Protein AF-A0A2E4CTV8-F1 (afdb_monomer_l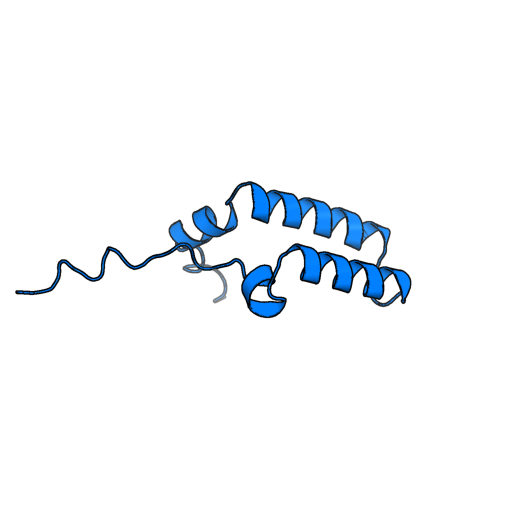ite)

Sequence (76 aa):
MLARVSRLEVGDRPSPFVAAYGSFEAFTAWCEADMEAGRLDRADGRSILAALARWERDGAWGAWRRAGNWQSGHNR

Foldseek 3Di:
DPPPPPVPPVPPDADPCCVVQVDLVSVLVVLVVCCVVVVDPPVVSVVVNVVVVCCRVVCVVVVCVVVVPPPDDPDD

Secondary structure (DSSP, 8-state):
--TTSTTS----PPPHHHHHHSSHHHHHHHHHHHHHTTSS-HHHHHHHHHHHHHHHHTTHHHHHHHTT--SS----

Radius of gyration: 16.9 Å; chains: 1; bounding box: 38×28×51 Å

pLDDT: mean 79.3, std 18.6, range [43.81, 97.19]

Structure (mmCIF, N/CA/C/O backbone):
data_AF-A0A2E4CTV8-F1
#
_entry.id   AF-A0A2E4CTV8-F1
#
loop_
_atom_site.group_PDB
_atom_site.id
_atom_site.type_symbol
_atom_site.label_atom_id
_atom_site.label_alt_id
_atom_site.label_comp_id
_atom_site.label_asym_id
_atom_site.label_entity_id
_atom_site.label_seq_id
_atom_site.pdbx_PDB_ins_code
_atom_site.Cartn_x
_atom_site.Cartn_y
_atom_site.Cartn_z
_atom_site.occupancy
_atom_site.B_iso_or_equiv
_atom_site.auth_seq_id
_atom_site.auth_comp_id
_atom_site.auth_asym_id
_atom_site.auth_atom_id
_atom_site.pdbx_PDB_model_num
ATOM 1 N N . MET A 1 1 ? 17.049 -20.938 -36.651 1.00 45.91 1 MET A N 1
ATOM 2 C CA . MET A 1 1 ? 17.176 -19.464 -36.590 1.00 45.91 1 MET A CA 1
ATOM 3 C C . MET A 1 1 ? 15.884 -18.868 -36.025 1.00 45.91 1 MET A C 1
ATOM 5 O O . MET A 1 1 ? 15.020 -18.509 -36.802 1.00 45.91 1 MET A O 1
ATOM 9 N N . LEU A 1 2 ? 15.718 -18.805 -34.694 1.00 51.31 2 LEU A N 1
ATOM 10 C CA . LEU A 1 2 ? 14.543 -18.192 -34.032 1.00 51.31 2 LEU A CA 1
ATOM 11 C C . LEU A 1 2 ? 14.900 -17.540 -32.673 1.00 51.31 2 LEU A C 1
ATOM 13 O O . LEU A 1 2 ? 14.120 -17.551 -31.734 1.00 51.31 2 LEU A O 1
ATOM 17 N N . ALA A 1 3 ? 16.083 -16.931 -32.545 1.00 52.72 3 ALA A N 1
ATOM 18 C CA . ALA A 1 3 ? 16.488 -16.241 -31.308 1.00 52.72 3 ALA A CA 1
ATOM 19 C C . ALA A 1 3 ? 15.947 -14.795 -31.186 1.00 52.72 3 ALA A C 1
ATOM 21 O O . ALA A 1 3 ? 16.289 -14.079 -30.250 1.00 52.72 3 ALA A O 1
ATOM 22 N N . ARG A 1 4 ? 15.137 -14.326 -32.149 1.00 50.41 4 ARG A N 1
ATOM 23 C CA . ARG A 1 4 ? 14.729 -12.909 -32.265 1.00 50.41 4 ARG A CA 1
ATOM 24 C C . ARG A 1 4 ? 13.294 -12.617 -31.811 1.00 50.41 4 ARG A C 1
ATOM 26 O O . ARG A 1 4 ? 12.862 -11.483 -31.961 1.00 50.41 4 ARG A O 1
ATOM 33 N N . VAL A 1 5 ? 12.578 -13.594 -31.246 1.00 49.62 5 VAL A N 1
ATOM 34 C CA . VAL A 1 5 ? 11.186 -13.404 -30.779 1.00 49.62 5 VAL A CA 1
ATOM 35 C C . VAL A 1 5 ? 11.081 -13.262 -29.253 1.00 49.62 5 VAL A C 1
ATOM 37 O O . VAL A 1 5 ? 10.166 -12.615 -28.764 1.00 49.62 5 VAL A O 1
ATOM 40 N N . SER A 1 6 ? 12.065 -13.714 -28.470 1.00 43.81 6 SER A N 1
ATOM 41 C CA . SER A 1 6 ? 11.989 -13.652 -26.996 1.00 43.81 6 SER A CA 1
ATOM 42 C C . SER A 1 6 ? 12.164 -12.251 -26.389 1.00 43.81 6 SER A C 1
ATOM 44 O O . SER A 1 6 ? 12.058 -12.095 -25.177 1.00 43.81 6 SER A O 1
ATOM 46 N N . ARG A 1 7 ? 12.456 -11.218 -27.195 1.00 48.59 7 ARG A N 1
ATOM 47 C CA . ARG A 1 7 ? 12.672 -9.841 -26.706 1.00 48.59 7 ARG A CA 1
ATOM 48 C C . ARG A 1 7 ? 11.391 -9.002 -26.637 1.00 48.59 7 ARG A C 1
ATOM 50 O O . ARG A 1 7 ? 11.426 -7.919 -26.067 1.00 48.59 7 ARG A O 1
ATOM 57 N N . LEU A 1 8 ? 10.283 -9.487 -27.195 1.00 47.00 8 LEU A N 1
ATOM 58 C CA . LEU A 1 8 ? 9.036 -8.721 -27.303 1.00 47.00 8 LEU A CA 1
ATOM 59 C C . LEU A 1 8 ? 8.013 -9.006 -26.192 1.00 47.00 8 LEU A C 1
ATOM 61 O O . LEU A 1 8 ? 7.011 -8.309 -26.125 1.00 47.00 8 LEU A O 1
ATOM 65 N N . GLU A 1 9 ? 8.281 -9.940 -25.274 1.00 48.69 9 GLU A N 1
ATOM 66 C CA . GLU A 1 9 ? 7.333 -10.303 -24.203 1.00 48.69 9 GLU A CA 1
ATOM 67 C C . GLU A 1 9 ? 7.800 -9.946 -22.788 1.00 48.69 9 GLU A C 1
ATOM 69 O O . GLU A 1 9 ? 7.323 -10.506 -21.801 1.00 48.69 9 GLU A O 1
ATOM 74 N N . VAL A 1 10 ? 8.671 -8.945 -22.631 1.00 53.56 10 VAL A N 1
ATOM 75 C CA . VAL A 1 10 ? 8.703 -8.218 -21.348 1.00 53.56 10 VAL A CA 1
ATOM 76 C C . VAL A 1 10 ? 7.565 -7.196 -21.372 1.00 53.56 10 VAL A C 1
ATOM 78 O O . VAL A 1 10 ? 7.788 -5.991 -21.274 1.00 53.56 10 VAL A O 1
ATOM 81 N N . GLY A 1 11 ? 6.337 -7.695 -21.556 1.00 54.12 11 GLY A N 1
ATOM 82 C CA . GLY A 1 11 ? 5.124 -6.932 -21.301 1.00 54.12 11 GLY A CA 1
ATOM 83 C C . GLY A 1 11 ? 5.200 -6.374 -19.886 1.00 54.12 11 GLY A C 1
ATOM 84 O O . GLY A 1 11 ? 5.855 -6.962 -19.015 1.00 54.12 11 GLY A O 1
ATOM 85 N N . ASP A 1 12 ? 4.623 -5.197 -19.671 1.00 65.25 12 ASP A N 1
ATOM 86 C CA . ASP A 1 12 ? 4.750 -4.526 -18.391 1.00 65.25 12 ASP A CA 1
ATOM 87 C C . ASP A 1 12 ? 4.077 -5.365 -17.301 1.00 65.25 12 ASP A C 1
ATOM 89 O O . ASP A 1 12 ? 2.856 -5.397 -17.179 1.00 65.25 12 ASP A O 1
ATOM 93 N N . ARG A 1 13 ? 4.875 -6.160 -16.576 1.00 72.00 13 ARG A N 1
ATOM 94 C CA . ARG A 1 13 ? 4.342 -7.026 -15.530 1.00 72.00 13 ARG A CA 1
ATOM 95 C C . ARG A 1 13 ? 3.741 -6.138 -14.447 1.00 72.00 13 ARG A C 1
ATOM 97 O O . ARG A 1 13 ? 4.419 -5.186 -14.037 1.00 72.00 13 ARG A O 1
ATOM 104 N N . PRO A 1 14 ? 2.536 -6.476 -13.961 1.00 80.62 14 PRO A N 1
ATOM 105 C CA . PRO A 1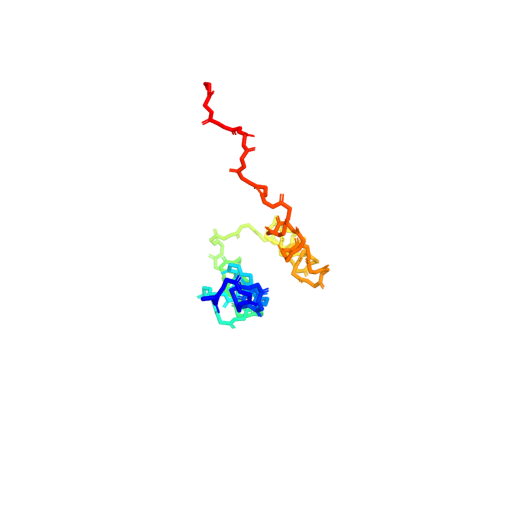 14 ? 1.878 -5.711 -12.913 1.00 80.62 14 PRO A CA 1
ATOM 106 C C . PRO A 1 14 ? 2.793 -5.573 -11.693 1.00 80.62 14 PRO A C 1
ATOM 108 O O . PRO A 1 14 ? 3.684 -6.402 -11.464 1.00 80.62 14 PRO A O 1
ATOM 111 N N . SER A 1 15 ? 2.597 -4.505 -10.924 1.00 86.69 15 SER A N 1
ATOM 112 C CA . SER A 1 15 ? 3.236 -4.369 -9.618 1.00 86.69 15 SER A CA 1
ATOM 113 C C . SER A 1 15 ? 2.845 -5.532 -8.702 1.00 86.69 15 SER A C 1
ATOM 115 O O . SER A 1 15 ? 1.819 -6.183 -8.930 1.00 86.69 15 SER A O 1
ATOM 117 N N . PRO A 1 16 ? 3.625 -5.814 -7.644 1.00 89.62 16 PRO A N 1
ATOM 118 C CA . PRO A 1 16 ? 3.269 -6.853 -6.681 1.00 89.62 16 PRO A CA 1
ATOM 119 C C . PRO A 1 16 ? 1.883 -6.629 -6.058 1.00 89.62 16 PRO A C 1
ATOM 121 O O . PRO A 1 16 ? 1.168 -7.591 -5.793 1.00 89.62 16 PRO A O 1
A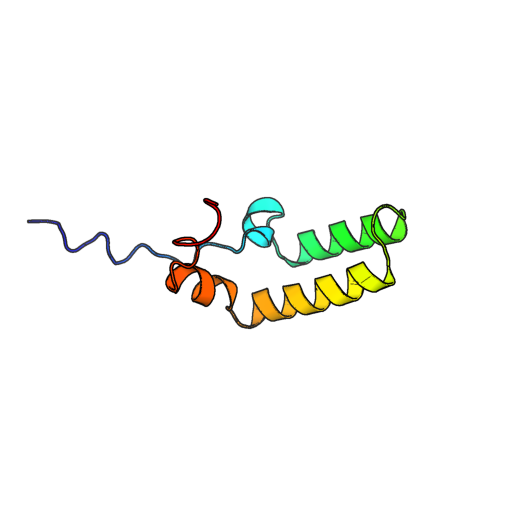TOM 124 N N . PHE A 1 17 ? 1.483 -5.367 -5.882 1.00 93.31 17 PHE A N 1
ATOM 125 C CA . PHE A 1 17 ? 0.170 -4.993 -5.361 1.00 93.31 17 PHE A CA 1
ATOM 126 C C . PHE A 1 17 ? -0.944 -5.375 -6.333 1.00 93.31 17 PHE A C 1
ATOM 128 O O . PHE A 1 17 ? -1.866 -6.092 -5.959 1.00 93.31 17 PHE A O 1
ATOM 135 N N . VAL A 1 18 ? -0.824 -4.978 -7.602 1.00 91.69 18 VAL A N 1
ATOM 136 C CA . VAL A 1 18 ? -1.806 -5.336 -8.636 1.00 91.69 18 VAL A CA 1
ATOM 137 C C . VAL A 1 18 ? -1.858 -6.853 -8.839 1.00 91.69 18 VAL A C 1
ATOM 139 O O . VAL A 1 18 ? -2.937 -7.412 -8.997 1.00 91.69 18 VAL A O 1
ATOM 142 N N . ALA A 1 19 ? -0.717 -7.543 -8.775 1.00 90.81 19 ALA A N 1
ATOM 143 C CA . ALA A 1 19 ? -0.664 -8.997 -8.908 1.00 90.81 19 ALA A CA 1
ATOM 144 C C . ALA A 1 19 ? -1.368 -9.739 -7.756 1.00 90.81 19 ALA A C 1
ATOM 146 O O . ALA A 1 19 ? -2.010 -10.757 -8.001 1.00 90.81 19 ALA A O 1
ATOM 147 N N . ALA A 1 20 ? -1.250 -9.251 -6.517 1.00 94.50 20 ALA A N 1
ATOM 148 C CA . ALA A 1 20 ? -1.819 -9.910 -5.339 1.00 94.50 20 ALA A CA 1
ATOM 149 C C . ALA A 1 20 ? -3.277 -9.508 -5.052 1.00 94.50 20 ALA A C 1
ATOM 151 O O . ALA A 1 20 ? -4.061 -10.343 -4.608 1.00 94.50 20 ALA A O 1
ATOM 152 N N . TYR A 1 21 ? -3.645 -8.252 -5.315 1.00 93.31 21 TYR A N 1
ATOM 153 C CA . TYR A 1 21 ? -4.949 -7.682 -4.949 1.00 93.31 21 TYR A CA 1
ATOM 154 C C . TYR A 1 21 ? -5.850 -7.404 -6.163 1.00 93.31 21 TYR A C 1
ATOM 156 O O . TYR A 1 21 ? -6.975 -6.941 -6.008 1.00 93.31 21 TYR A O 1
ATOM 164 N N . GLY A 1 22 ? -5.371 -7.658 -7.383 1.00 93.31 22 GLY A N 1
ATOM 165 C CA . GLY A 1 22 ? -6.084 -7.384 -8.636 1.00 93.31 22 GLY A CA 1
ATOM 166 C C . GLY A 1 22 ? -6.000 -5.923 -9.089 1.00 93.31 22 GLY A C 1
ATOM 167 O O . GLY A 1 22 ? -5.990 -5.653 -10.288 1.00 93.31 22 GLY A O 1
ATOM 168 N N . SER A 1 23 ? -5.879 -4.976 -8.157 1.00 93.88 23 SER A N 1
ATOM 169 C CA . SER A 1 23 ? -5.593 -3.569 -8.442 1.00 93.88 23 SER A CA 1
ATOM 170 C C . SER A 1 23 ? -4.868 -2.901 -7.272 1.00 93.88 23 SER A C 1
ATOM 172 O O . SER A 1 23 ? -4.914 -3.374 -6.135 1.00 93.88 23 SER A O 1
ATOM 174 N N . PHE A 1 24 ? -4.202 -1.774 -7.542 1.00 93.75 24 PHE A N 1
ATOM 175 C CA . PHE A 1 24 ? -3.596 -0.971 -6.479 1.00 93.75 24 PHE A CA 1
ATOM 176 C C . PHE A 1 24 ? -4.664 -0.364 -5.552 1.00 93.75 24 PHE A C 1
ATOM 178 O O . PHE A 1 24 ? -4.462 -0.302 -4.347 1.00 93.75 24 PHE A O 1
ATOM 185 N N . GLU A 1 25 ? -5.831 0.003 -6.087 1.00 95.62 25 GLU A N 1
ATOM 186 C CA . GLU A 1 25 ? -6.968 0.510 -5.305 1.00 95.62 25 GLU A CA 1
ATOM 187 C C . GLU A 1 25 ? -7.531 -0.541 -4.334 1.00 95.62 25 GLU A C 1
ATOM 189 O O . GLU A 1 25 ? -7.827 -0.238 -3.179 1.00 95.62 25 GLU A O 1
ATOM 194 N N . ALA A 1 26 ? -7.626 -1.803 -4.763 1.00 96.31 26 ALA A N 1
ATOM 195 C CA . ALA A 1 26 ? -8.056 -2.892 -3.890 1.00 96.31 26 ALA A CA 1
ATOM 196 C C . ALA A 1 26 ? -7.065 -3.108 -2.736 1.00 96.31 26 ALA A C 1
ATOM 198 O O . ALA A 1 26 ? -7.472 -3.332 -1.596 1.00 96.31 26 ALA A O 1
ATOM 199 N N . PHE A 1 27 ? -5.764 -2.978 -3.015 1.00 96.50 27 PHE A N 1
ATOM 200 C CA . PHE A 1 27 ? -4.729 -2.987 -1.985 1.00 96.50 27 PHE A CA 1
ATOM 201 C C . PHE A 1 27 ? -4.883 -1.812 -1.004 1.00 96.50 27 PHE A C 1
ATOM 203 O O . PHE A 1 27 ? -4.856 -2.032 0.208 1.00 96.50 27 PHE A O 1
ATOM 210 N N . THR A 1 28 ? -5.098 -0.581 -1.489 1.00 96.56 28 THR A N 1
ATOM 211 C CA . THR A 1 28 ? -5.268 0.578 -0.596 1.00 96.56 28 THR A CA 1
ATOM 212 C C . THR A 1 28 ? -6.513 0.453 0.276 1.00 96.56 28 THR A C 1
ATOM 214 O O . THR A 1 28 ? -6.430 0.710 1.473 1.00 96.56 28 THR A O 1
ATOM 217 N N . ALA A 1 29 ? -7.632 -0.015 -0.282 1.00 96.69 29 ALA A N 1
ATOM 218 C CA . ALA A 1 29 ? -8.867 -0.236 0.470 1.00 96.69 29 ALA A CA 1
ATOM 219 C C . ALA A 1 29 ? -8.692 -1.296 1.572 1.00 96.69 29 ALA A C 1
ATOM 221 O O . ALA A 1 29 ? -9.191 -1.129 2.686 1.00 96.69 29 ALA A O 1
ATOM 222 N N . TRP A 1 30 ? -7.940 -2.367 1.292 1.00 97.19 30 TRP A N 1
ATOM 223 C CA . TRP A 1 30 ? -7.592 -3.367 2.302 1.00 97.19 30 TRP A CA 1
ATOM 224 C C . TRP A 1 30 ? -6.742 -2.765 3.432 1.00 97.19 30 TRP A C 1
ATOM 226 O O . TRP A 1 30 ? -7.061 -2.957 4.606 1.00 97.19 30 TRP A O 1
ATOM 236 N N . CYS A 1 31 ? -5.713 -1.975 3.105 1.00 96.44 31 CYS A N 1
ATOM 237 C CA . CYS A 1 31 ? -4.905 -1.290 4.117 1.00 96.44 31 CYS A CA 1
ATOM 238 C C . CYS A 1 31 ? -5.724 -0.296 4.949 1.00 96.44 31 CYS A C 1
ATOM 240 O O . CYS A 1 31 ? -5.517 -0.197 6.156 1.00 96.44 31 CYS A O 1
ATOM 242 N N . GLU A 1 32 ? -6.650 0.437 4.331 1.00 95.81 32 GLU A N 1
ATOM 243 C CA . GLU A 1 32 ? -7.549 1.350 5.041 1.00 95.81 32 GLU A CA 1
ATOM 244 C C . GLU A 1 32 ? -8.445 0.610 6.032 1.00 95.81 32 GLU A C 1
ATOM 246 O O . GLU A 1 32 ? -8.532 1.020 7.190 1.00 95.81 32 GLU A O 1
ATOM 251 N N . ALA A 1 33 ? -9.027 -0.522 5.633 1.00 96.62 33 ALA A N 1
ATOM 252 C CA . ALA A 1 33 ? -9.810 -1.360 6.537 1.00 96.62 33 ALA A CA 1
ATOM 253 C C . ALA A 1 33 ? -8.973 -1.880 7.722 1.00 96.62 33 ALA A C 1
ATOM 255 O O . ALA A 1 33 ? -9.449 -1.900 8.858 1.00 96.62 33 ALA A O 1
ATOM 256 N N . ASP A 1 34 ? -7.717 -2.259 7.484 1.00 96.25 34 ASP A N 1
ATOM 257 C CA . ASP A 1 34 ? -6.805 -2.723 8.532 1.00 96.25 34 ASP A CA 1
ATOM 258 C C . ASP A 1 34 ? -6.329 -1.592 9.462 1.00 96.25 34 ASP A C 1
ATOM 260 O O . ASP A 1 34 ? -6.153 -1.826 10.661 1.00 96.25 34 ASP A O 1
ATOM 264 N N . MET A 1 35 ? -6.189 -0.362 8.956 1.00 97.12 35 MET A N 1
ATOM 265 C CA . MET A 1 35 ? -5.947 0.831 9.780 1.00 97.12 35 MET A CA 1
ATOM 266 C C . MET A 1 35 ? -7.163 1.184 10.644 1.00 97.12 35 MET A C 1
ATOM 268 O O . MET A 1 35 ? -7.015 1.516 11.820 1.00 97.12 35 MET A O 1
ATOM 272 N N . GLU A 1 36 ? -8.375 1.103 10.091 1.00 95.38 36 GLU A N 1
ATOM 273 C CA . GLU A 1 36 ? -9.611 1.322 10.855 1.00 95.38 36 GLU A CA 1
ATOM 274 C C . GLU A 1 36 ? -9.815 0.237 11.925 1.00 95.38 36 GLU A C 1
ATOM 276 O O . GLU A 1 36 ? -10.257 0.533 13.033 1.00 95.38 36 GLU A O 1
ATOM 281 N N . ALA A 1 37 ? -9.408 -1.003 11.642 1.00 95.94 37 ALA A N 1
ATOM 282 C CA . ALA A 1 37 ? -9.423 -2.104 12.605 1.00 95.94 37 ALA A CA 1
ATOM 283 C C . ALA A 1 37 ? -8.272 -2.064 13.632 1.00 95.94 37 ALA A C 1
ATOM 285 O O . ALA A 1 37 ? -8.200 -2.944 14.491 1.00 95.94 37 ALA A O 1
ATOM 286 N N . GLY A 1 38 ? -7.356 -1.092 13.537 1.00 95.44 38 GLY A N 1
ATOM 287 C CA . GLY A 1 38 ? -6.203 -0.953 14.432 1.00 95.44 38 GLY A CA 1
ATOM 288 C C . GLY A 1 38 ? -5.123 -2.029 14.264 1.00 95.44 38 GLY A C 1
ATOM 289 O O . GLY A 1 38 ? -4.283 -2.186 15.147 1.00 95.44 38 GLY A O 1
ATOM 290 N N . ARG A 1 39 ? -5.138 -2.785 13.156 1.00 95.12 39 ARG A N 1
ATOM 291 C CA . ARG A 1 39 ? -4.087 -3.761 12.808 1.00 95.12 39 ARG A CA 1
ATOM 292 C C . ARG A 1 39 ? -2.863 -3.096 12.190 1.00 95.12 39 ARG A C 1
ATOM 294 O O . ARG A 1 39 ? -1.753 -3.601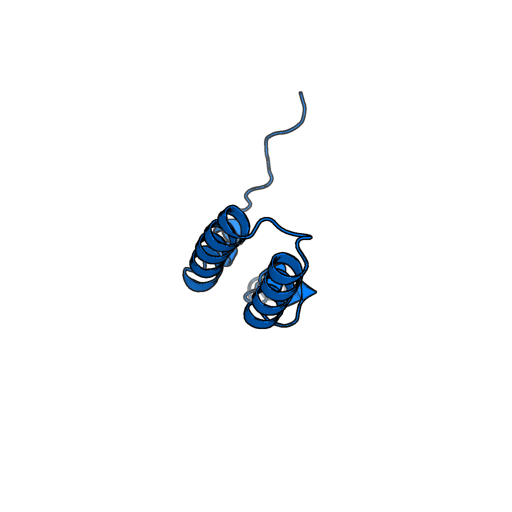 12.334 1.00 95.12 39 ARG A O 1
ATOM 301 N N . LEU A 1 40 ? -3.076 -1.972 11.511 1.00 94.38 40 LEU A N 1
ATOM 302 C CA . LEU A 1 40 ? -2.031 -1.107 10.979 1.00 94.38 40 LEU A CA 1
ATOM 303 C C . LEU A 1 40 ? -2.086 0.249 11.679 1.00 94.38 40 LEU A C 1
ATOM 305 O O . LEU A 1 40 ? -3.167 0.746 11.997 1.00 94.38 40 LEU A O 1
ATOM 309 N N . ASP A 1 41 ? -0.922 0.861 11.888 1.00 95.69 41 ASP A N 1
ATOM 310 C CA . ASP A 1 41 ? -0.873 2.233 12.381 1.00 95.69 41 ASP A CA 1
ATOM 311 C C . ASP A 1 41 ? -1.457 3.197 11.339 1.00 95.69 41 ASP A C 1
ATOM 313 O O . ASP A 1 41 ? -1.156 3.116 10.144 1.00 95.69 41 ASP A O 1
ATOM 317 N N . ARG A 1 42 ? -2.305 4.123 11.794 1.00 92.50 42 ARG A N 1
ATOM 318 C CA . ARG A 1 42 ? -3.025 5.046 10.909 1.00 92.50 42 ARG A CA 1
ATOM 319 C C . ARG A 1 42 ? -2.125 6.157 10.364 1.00 92.50 42 ARG A C 1
ATOM 321 O O . ARG A 1 42 ? -2.336 6.601 9.233 1.00 92.50 42 ARG A O 1
ATOM 328 N N . ALA A 1 43 ? -1.181 6.654 11.159 1.00 87.88 43 ALA A N 1
ATOM 329 C CA . ALA A 1 43 ? -0.316 7.761 10.762 1.00 87.88 43 ALA A CA 1
ATOM 330 C C . ALA A 1 43 ? 0.755 7.274 9.779 1.00 87.88 43 ALA A C 1
ATOM 332 O O . ALA A 1 43 ? 0.854 7.788 8.658 1.00 87.88 43 ALA A O 1
ATOM 333 N N . ASP A 1 44 ? 1.474 6.220 10.155 1.00 91.44 44 ASP A N 1
ATOM 334 C CA . ASP A 1 44 ? 2.506 5.604 9.330 1.00 91.44 44 ASP A CA 1
ATOM 335 C C . ASP A 1 44 ? 1.886 4.958 8.090 1.00 91.44 44 ASP A C 1
ATOM 337 O O . ASP A 1 44 ? 2.355 5.202 6.975 1.00 91.44 44 ASP A O 1
ATOM 341 N N . GLY A 1 45 ? 0.773 4.233 8.246 1.00 91.81 45 GLY A N 1
ATOM 342 C CA . GLY A 1 45 ? 0.070 3.580 7.142 1.00 91.81 45 GLY A CA 1
ATOM 343 C C . GLY A 1 45 ? -0.324 4.551 6.027 1.00 91.81 45 GLY A C 1
ATOM 344 O O . GLY A 1 45 ? -0.072 4.273 4.853 1.00 91.81 45 GLY A O 1
ATOM 345 N N . ARG A 1 46 ? -0.836 5.744 6.364 1.00 94.06 46 ARG A N 1
ATOM 346 C CA . ARG A 1 46 ? -1.156 6.782 5.363 1.00 94.06 46 ARG A CA 1
ATOM 347 C C . ARG A 1 46 ? 0.079 7.296 4.627 1.00 94.06 46 ARG A C 1
ATOM 349 O O . ARG A 1 46 ? 0.025 7.487 3.412 1.00 94.06 46 ARG A O 1
ATOM 356 N N . SER A 1 47 ? 1.183 7.520 5.340 1.00 94.56 47 SER A N 1
ATOM 357 C CA . SER A 1 47 ? 2.425 8.002 4.722 1.00 94.56 47 SER A CA 1
ATOM 358 C C . SER A 1 47 ? 3.031 6.966 3.765 1.00 94.56 47 SER A C 1
ATOM 360 O O . SER A 1 47 ? 3.435 7.308 2.650 1.00 94.56 47 SER A O 1
ATOM 362 N N . ILE A 1 48 ? 2.999 5.688 4.153 1.00 94.31 48 ILE A N 1
ATOM 363 C CA . ILE A 1 48 ? 3.468 4.564 3.340 1.00 94.31 48 ILE A CA 1
ATOM 364 C C . ILE A 1 48 ? 2.586 4.405 2.102 1.00 94.31 48 ILE A C 1
ATOM 366 O O . ILE A 1 48 ? 3.111 4.325 0.992 1.00 94.31 48 ILE A O 1
ATOM 370 N N . LEU A 1 49 ? 1.257 4.428 2.255 1.00 95.56 49 LEU A N 1
ATOM 371 C CA . LEU A 1 49 ? 0.332 4.340 1.121 1.00 95.56 49 LEU A CA 1
ATOM 372 C C . LEU A 1 49 ? 0.547 5.472 0.113 1.00 95.56 49 LEU A C 1
ATOM 374 O O . LEU A 1 49 ? 0.570 5.216 -1.090 1.00 95.56 49 LEU A O 1
ATOM 378 N N . ALA A 1 50 ? 0.783 6.702 0.575 1.00 93.94 50 ALA A N 1
ATOM 379 C CA . ALA A 1 50 ? 1.087 7.825 -0.311 1.00 93.94 50 ALA A CA 1
ATOM 380 C C . ALA A 1 50 ? 2.395 7.613 -1.099 1.00 93.94 50 ALA A C 1
ATOM 382 O O . ALA A 1 50 ? 2.457 7.899 -2.299 1.00 93.94 50 ALA A O 1
ATOM 383 N N . ALA A 1 51 ? 3.435 7.079 -0.450 1.00 93.31 51 ALA A N 1
ATOM 384 C CA . ALA A 1 51 ? 4.701 6.757 -1.105 1.00 93.31 51 ALA A CA 1
ATOM 385 C C . ALA A 1 51 ? 4.544 5.631 -2.141 1.00 93.31 51 ALA A C 1
ATOM 387 O O . ALA A 1 51 ? 5.053 5.746 -3.258 1.00 93.31 51 ALA A O 1
ATOM 388 N N . LEU A 1 52 ? 3.795 4.577 -1.803 1.00 93.69 52 LEU A N 1
ATOM 389 C CA . LEU A 1 52 ? 3.511 3.460 -2.705 1.00 93.69 52 LEU A CA 1
ATOM 390 C C . LEU A 1 52 ? 2.649 3.887 -3.896 1.00 93.69 52 LEU A C 1
ATOM 392 O O . LEU A 1 52 ? 2.942 3.501 -5.022 1.00 93.69 52 LEU A O 1
ATOM 396 N N . ALA A 1 53 ? 1.646 4.741 -3.680 1.00 92.56 53 ALA A N 1
ATOM 397 C CA . ALA A 1 53 ? 0.806 5.269 -4.753 1.00 92.56 53 ALA A CA 1
ATOM 398 C C . ALA A 1 53 ? 1.628 6.085 -5.758 1.00 92.56 53 ALA A C 1
ATOM 400 O O . A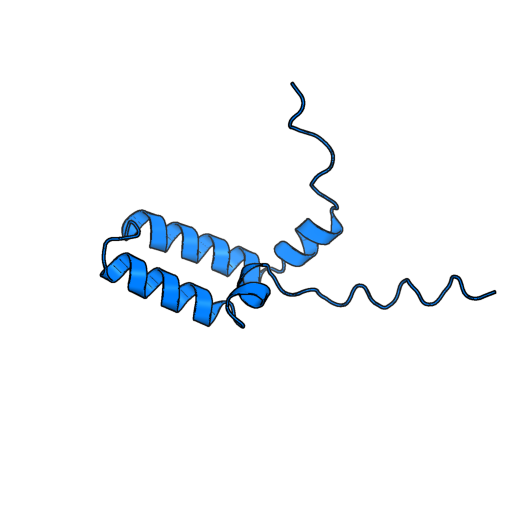LA A 1 53 ? 1.449 5.975 -6.972 1.00 92.56 53 ALA A O 1
ATOM 401 N N . ARG A 1 54 ? 2.576 6.884 -5.255 1.00 91.25 54 ARG A N 1
ATOM 402 C CA . ARG A 1 54 ? 3.531 7.600 -6.102 1.00 91.25 54 ARG A CA 1
ATOM 403 C C . ARG A 1 54 ? 4.437 6.632 -6.863 1.00 91.25 54 ARG A C 1
ATOM 405 O O . ARG A 1 54 ? 4.639 6.815 -8.057 1.00 91.25 54 ARG A O 1
ATOM 412 N N . TRP A 1 55 ? 4.960 5.609 -6.194 1.00 88.75 55 TRP A N 1
ATOM 413 C CA . TRP A 1 55 ? 5.804 4.592 -6.823 1.00 88.75 55 TRP A CA 1
ATOM 414 C C . TRP A 1 55 ? 5.081 3.836 -7.950 1.00 88.75 55 TRP A C 1
ATOM 416 O O . TRP A 1 55 ? 5.671 3.615 -9.012 1.00 88.75 55 TRP A O 1
ATOM 426 N N . GLU A 1 56 ? 3.802 3.513 -7.746 1.00 88.88 56 GLU A N 1
ATOM 427 C CA . GLU A 1 56 ? 2.940 2.866 -8.738 1.00 88.88 56 GLU A CA 1
ATOM 428 C C . GLU A 1 56 ? 2.691 3.779 -9.945 1.00 88.88 56 GLU A C 1
ATOM 430 O O . GLU A 1 56 ? 2.943 3.396 -11.089 1.00 88.88 56 GLU A O 1
ATOM 435 N N . ARG A 1 57 ? 2.258 5.022 -9.694 1.00 87.69 57 ARG A N 1
ATOM 436 C CA . ARG A 1 57 ? 1.929 5.999 -10.743 1.00 87.69 57 ARG A CA 1
ATOM 437 C C . ARG A 1 57 ? 3.142 6.400 -11.574 1.00 87.69 57 ARG A C 1
ATOM 439 O O . ARG A 1 57 ? 3.041 6.517 -12.791 1.00 87.69 57 ARG A O 1
ATOM 446 N N . ASP A 1 58 ? 4.281 6.632 -10.929 1.00 86.31 58 ASP A N 1
ATOM 447 C CA . ASP A 1 58 ? 5.484 7.126 -11.601 1.00 86.31 58 ASP A CA 1
ATOM 448 C C . ASP A 1 58 ? 6.157 6.015 -12.450 1.00 86.31 58 ASP A C 1
ATOM 450 O O . ASP A 1 58 ? 7.201 6.240 -13.064 1.00 86.31 58 ASP A O 1
ATOM 454 N N . GLY A 1 59 ? 5.592 4.796 -12.488 1.00 74.75 59 GLY A N 1
ATOM 455 C CA . GLY A 1 59 ? 6.159 3.652 -13.208 1.00 74.75 59 GLY A CA 1
ATOM 456 C C . GLY A 1 59 ? 7.503 3.202 -12.628 1.00 74.75 59 GLY A C 1
ATOM 457 O O . GLY A 1 59 ? 8.280 2.501 -13.290 1.00 74.75 59 GLY A O 1
ATOM 458 N N . ALA A 1 60 ? 7.793 3.613 -11.390 1.00 79.31 60 ALA A N 1
ATOM 459 C CA . ALA A 1 60 ? 9.053 3.357 -10.715 1.00 79.31 60 ALA A CA 1
ATOM 460 C C . ALA A 1 60 ? 9.245 1.860 -10.447 1.00 79.31 60 ALA A C 1
ATOM 462 O O . ALA A 1 60 ? 10.379 1.389 -10.484 1.00 79.31 60 ALA A O 1
ATOM 463 N N . TRP A 1 61 ? 8.161 1.087 -10.306 1.00 76.69 61 TRP A N 1
ATOM 464 C CA . TRP A 1 61 ? 8.207 -0.378 -10.351 1.00 76.69 61 TRP A CA 1
ATOM 465 C C . TRP A 1 61 ? 8.805 -0.903 -11.663 1.00 76.69 61 TRP A C 1
ATOM 467 O O . TRP A 1 61 ? 9.762 -1.679 -11.656 1.00 76.69 61 TRP A O 1
ATOM 477 N N . GLY A 1 62 ? 8.274 -0.455 -12.804 1.00 74.38 62 GLY A N 1
ATOM 478 C CA . GLY A 1 62 ? 8.756 -0.867 -14.121 1.00 74.38 62 GLY A CA 1
ATOM 479 C C . GLY A 1 62 ? 10.215 -0.464 -14.348 1.00 74.38 62 GLY A C 1
ATOM 480 O O . GLY A 1 62 ? 10.997 -1.241 -14.898 1.00 74.38 62 GLY A O 1
ATOM 481 N N . ALA A 1 63 ? 10.610 0.724 -13.879 1.00 76.44 63 ALA A N 1
ATOM 482 C CA . ALA A 1 63 ? 11.997 1.185 -13.917 1.00 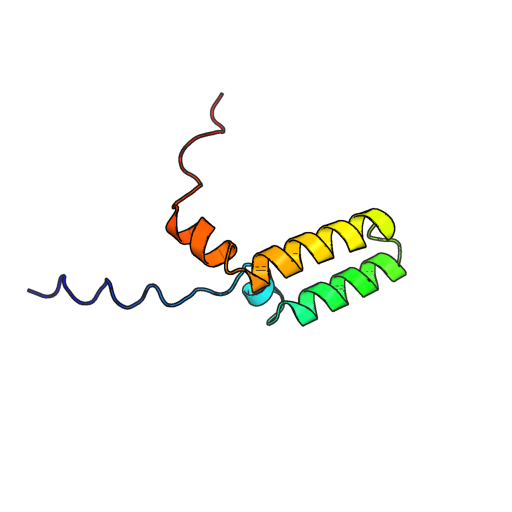76.44 63 ALA A CA 1
ATOM 483 C C . ALA A 1 63 ? 12.920 0.353 -13.008 1.00 76.44 63 ALA A C 1
ATOM 485 O O . ALA A 1 63 ? 13.966 -0.104 -13.466 1.00 76.44 63 ALA A O 1
ATOM 486 N N . TRP A 1 64 ? 12.510 0.093 -11.764 1.00 75.56 64 TRP A N 1
ATOM 487 C CA . TRP A 1 64 ? 13.244 -0.725 -10.796 1.00 75.56 64 TRP A CA 1
ATOM 488 C C . TRP A 1 64 ? 13.453 -2.159 -11.301 1.00 75.56 64 TRP A C 1
ATOM 490 O O . TRP A 1 64 ? 14.567 -2.681 -11.258 1.00 75.56 64 TRP A O 1
ATOM 500 N N . ARG A 1 65 ? 12.411 -2.764 -11.887 1.00 72.31 65 ARG A N 1
ATOM 501 C CA . ARG A 1 65 ? 12.472 -4.096 -12.507 1.00 72.31 65 ARG A CA 1
ATOM 502 C C . ARG A 1 65 ? 13.461 -4.132 -13.671 1.00 72.31 65 ARG A C 1
ATOM 504 O O . ARG A 1 65 ? 14.262 -5.058 -13.772 1.00 72.31 65 ARG A O 1
ATOM 511 N N . ARG A 1 66 ? 13.417 -3.126 -14.553 1.00 72.44 66 ARG A N 1
ATOM 512 C CA . ARG A 1 66 ? 14.349 -3.005 -15.691 1.00 72.44 66 ARG A CA 1
ATOM 513 C C . ARG A 1 66 ? 15.793 -2.784 -15.241 1.00 72.44 66 ARG A C 1
ATOM 515 O O . ARG A 1 66 ? 16.699 -3.253 -15.919 1.00 72.44 66 ARG A O 1
ATOM 522 N N . ALA A 1 67 ? 15.998 -2.125 -14.103 1.00 74.88 67 ALA A N 1
ATOM 523 C CA . ALA A 1 67 ? 17.315 -1.918 -13.508 1.00 74.88 67 ALA A CA 1
ATOM 524 C C . ALA A 1 67 ? 17.928 -3.197 -12.898 1.00 74.88 67 ALA A C 1
ATOM 526 O O . ALA A 1 67 ? 19.064 -3.153 -12.440 1.00 74.88 67 ALA A O 1
ATOM 527 N N . GLY A 1 68 ? 17.214 -4.335 -12.892 1.00 63.81 68 GLY A N 1
ATOM 528 C CA . GLY A 1 68 ? 17.754 -5.626 -12.449 1.00 63.81 68 GLY A CA 1
ATOM 529 C C . GLY A 1 68 ? 18.175 -5.650 -10.978 1.00 63.81 68 GLY A C 1
ATOM 530 O O . GLY A 1 68 ? 19.044 -6.437 -10.600 1.00 63.81 68 GLY A O 1
ATOM 531 N N . ASN A 1 69 ? 17.604 -4.773 -10.149 1.00 65.00 69 ASN A N 1
ATOM 532 C CA . ASN A 1 69 ? 18.170 -4.470 -8.843 1.00 65.00 69 ASN A CA 1
ATOM 533 C C . ASN A 1 69 ? 17.739 -5.483 -7.765 1.00 65.00 69 ASN A C 1
ATOM 535 O O . ASN A 1 69 ? 16.890 -5.209 -6.920 1.00 65.00 69 ASN A O 1
ATOM 539 N N . TRP A 1 70 ? 18.350 -6.669 -7.831 1.00 51.75 70 TRP A N 1
ATOM 540 C CA . TRP A 1 70 ? 18.528 -7.620 -6.725 1.00 51.75 70 TRP A CA 1
ATOM 541 C C . TRP A 1 70 ? 19.788 -8.485 -6.945 1.00 51.75 70 TRP A C 1
ATOM 543 O O . TRP A 1 70 ? 19.804 -9.683 -6.684 1.00 51.75 70 TRP A O 1
ATOM 553 N N . GLN A 1 71 ? 20.859 -7.898 -7.486 1.00 55.50 71 GLN A N 1
ATOM 554 C CA . GLN A 1 71 ? 22.179 -8.535 -7.555 1.00 55.50 71 GLN A CA 1
ATOM 555 C C . GLN A 1 71 ? 23.197 -7.654 -6.835 1.00 55.50 71 GLN A C 1
ATOM 557 O O . GLN A 1 71 ? 23.845 -6.821 -7.461 1.00 55.50 71 GLN A O 1
ATOM 562 N N . SER A 1 72 ? 23.298 -7.862 -5.516 1.00 53.62 72 SER A N 1
ATOM 563 C CA . SER A 1 72 ? 24.449 -7.624 -4.617 1.00 53.62 72 SER A CA 1
ATOM 564 C C . SER A 1 72 ? 23.996 -6.984 -3.306 1.00 53.62 72 SER A C 1
ATOM 566 O O . SER A 1 72 ? 23.796 -5.777 -3.244 1.00 53.62 72 SER A O 1
ATOM 568 N N . GLY A 1 73 ? 23.885 -7.777 -2.239 1.00 50.47 73 GLY A N 1
ATOM 569 C CA . GLY A 1 73 ? 23.825 -7.215 -0.888 1.00 50.47 73 GLY A CA 1
ATOM 570 C C . GLY A 1 73 ? 22.954 -7.967 0.105 1.00 50.47 73 GLY A C 1
ATOM 571 O O . GLY A 1 73 ? 22.021 -7.380 0.624 1.00 50.47 73 GLY A O 1
ATOM 572 N N . HIS A 1 74 ? 23.261 -9.238 0.371 1.00 44.38 74 HIS A N 1
ATOM 573 C CA . HIS A 1 74 ? 23.168 -9.849 1.708 1.00 44.38 74 HIS A CA 1
ATOM 574 C C . HIS A 1 74 ? 23.801 -11.250 1.649 1.00 44.38 74 HIS A C 1
ATOM 576 O O . HIS A 1 74 ? 23.142 -12.281 1.681 1.00 44.38 74 HIS A O 1
ATOM 582 N N . ASN A 1 75 ? 25.124 -11.265 1.497 1.00 45.31 75 ASN A N 1
ATOM 583 C CA . ASN A 1 75 ? 25.948 -12.315 2.081 1.00 45.31 75 ASN A CA 1
ATOM 584 C C . ASN A 1 75 ? 27.131 -11.625 2.756 1.00 45.31 75 ASN A C 1
ATOM 586 O O . ASN A 1 75 ? 28.146 -11.344 2.111 1.00 45.31 75 ASN A O 1
ATOM 590 N N . ARG A 1 76 ? 26.951 -11.275 4.025 1.00 44.50 76 ARG A N 1
ATOM 591 C CA . ARG A 1 76 ? 28.034 -11.201 4.995 1.00 44.50 76 ARG A CA 1
ATOM 592 C C . ARG A 1 76 ? 27.460 -11.387 6.391 1.00 44.50 76 ARG A C 1
ATOM 594 O O . ARG A 1 76 ? 26.373 -10.821 6.634 1.00 44.50 76 ARG A O 1
#